Protein AF-A0A6N3BI86-F1 (afdb_monomer_lite)

Organism: NCBI:txid39777

Foldseek 3Di:
DQDPVNVQCCVQPPVDDPVQRVQKGWDKDWDPPDPVRKIKIFIGGNNHTPDIDIPVCCVVCVVVDPPDPVSVCPVPVPD

Radius of gyration: 14.92 Å; chains: 1; bounding box: 30×24×35 Å

Structure (mmCIF, N/CA/C/O backbone):
data_AF-A0A6N3BI86-F1
#
_entry.id   AF-A0A6N3BI86-F1
#
loop_
_atom_site.group_PDB
_atom_site.id
_atom_site.type_symbol
_atom_site.label_atom_id
_atom_site.label_alt_id
_atom_site.label_comp_id
_atom_site.label_asym_id
_atom_site.label_entity_id
_atom_site.label_seq_id
_atom_site.pdbx_PDB_ins_code
_atom_site.Cartn_x
_atom_site.Cartn_y
_atom_site.Cartn_z
_atom_site.occupancy
_atom_site.B_iso_or_equiv
_atom_site.auth_seq_id
_atom_site.auth_comp_id
_atom_site.auth_asym_id
_atom_site.auth_atom_id
_atom_site.pdbx_PDB_model_num
ATOM 1 N N . MET A 1 1 ? 13.110 15.006 -5.394 1.00 66.38 1 MET A N 1
ATOM 2 C CA . MET A 1 1 ? 12.275 13.794 -5.557 1.00 66.38 1 MET A CA 1
ATOM 3 C C . MET A 1 1 ? 11.590 13.489 -4.238 1.00 66.38 1 MET A C 1
ATOM 5 O O . MET A 1 1 ? 12.244 13.576 -3.206 1.00 66.38 1 MET A O 1
ATOM 9 N N . ALA A 1 2 ? 10.298 13.1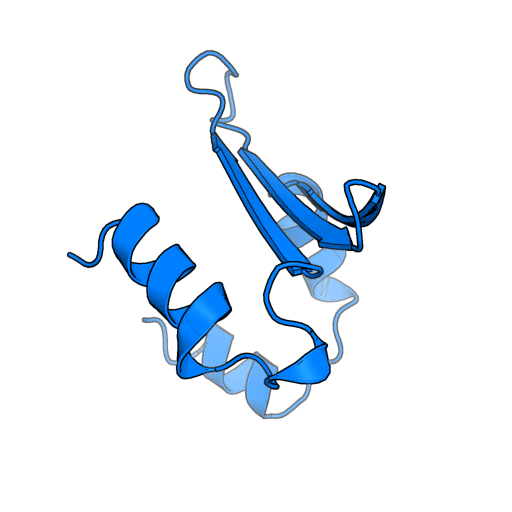65 -4.249 1.00 79.88 2 ALA A N 1
ATOM 10 C CA . ALA A 1 2 ? 9.623 12.692 -3.044 1.00 79.88 2 ALA A CA 1
ATOM 11 C C . ALA A 1 2 ? 10.121 11.277 -2.701 1.00 79.88 2 ALA A C 1
ATOM 13 O O . ALA A 1 2 ? 10.192 10.416 -3.576 1.00 79.88 2 ALA A O 1
ATOM 14 N N . THR A 1 3 ? 10.497 11.039 -1.445 1.00 90.56 3 THR A N 1
ATOM 15 C CA . THR A 1 3 ? 10.880 9.702 -0.975 1.00 90.56 3 THR A CA 1
ATOM 16 C C . THR A 1 3 ? 9.632 8.859 -0.719 1.00 90.56 3 THR A C 1
ATOM 18 O O . THR A 1 3 ? 8.576 9.389 -0.369 1.00 90.56 3 THR A O 1
ATOM 21 N N . TRP A 1 4 ? 9.747 7.532 -0.834 1.00 88.06 4 TRP A N 1
ATOM 22 C CA . TRP A 1 4 ? 8.637 6.630 -0.507 1.00 88.06 4 TRP A CA 1
ATOM 23 C C . TRP A 1 4 ? 8.134 6.828 0.928 1.00 88.06 4 TRP A C 1
ATOM 25 O O . TRP A 1 4 ? 6.929 6.857 1.154 1.00 88.06 4 TRP A O 1
ATOM 35 N N . SER A 1 5 ? 9.039 7.032 1.889 1.00 89.56 5 SER A N 1
ATOM 36 C CA . SER A 1 5 ? 8.666 7.317 3.278 1.00 89.56 5 SER A CA 1
ATOM 37 C C . SER A 1 5 ? 7.828 8.592 3.407 1.00 89.56 5 SER A C 1
ATOM 39 O O . SER A 1 5 ? 6.828 8.586 4.121 1.00 89.56 5 SER A O 1
ATOM 41 N N . GLY A 1 6 ? 8.178 9.655 2.675 1.00 93.62 6 GLY A N 1
ATOM 42 C CA . GLY A 1 6 ? 7.409 10.900 2.653 1.00 93.62 6 GLY A CA 1
ATOM 43 C C . GLY A 1 6 ? 6.032 10.733 2.008 1.00 93.62 6 GLY A C 1
ATOM 44 O O . GLY A 1 6 ? 5.034 11.186 2.561 1.00 93.62 6 GLY A O 1
ATOM 45 N N . ILE A 1 7 ? 5.956 10.029 0.875 1.00 93.12 7 ILE A N 1
ATOM 46 C CA . ILE A 1 7 ? 4.681 9.720 0.205 1.00 93.12 7 ILE A CA 1
ATOM 47 C C . ILE A 1 7 ? 3.787 8.884 1.126 1.00 93.12 7 ILE A C 1
ATOM 49 O O . ILE A 1 7 ? 2.615 9.205 1.315 1.00 93.12 7 ILE A O 1
ATOM 53 N N . ARG A 1 8 ? 4.350 7.842 1.744 1.00 93.38 8 ARG A N 1
ATOM 54 C CA . ARG A 1 8 ? 3.637 6.969 2.676 1.00 93.38 8 ARG A CA 1
ATOM 55 C C . ARG A 1 8 ? 3.088 7.743 3.871 1.00 93.38 8 ARG A C 1
ATOM 57 O O . ARG A 1 8 ? 1.935 7.533 4.229 1.00 93.38 8 ARG A O 1
ATOM 64 N N . HIS A 1 9 ? 3.870 8.657 4.448 1.00 93.31 9 HIS A N 1
ATOM 65 C CA . HIS A 1 9 ? 3.406 9.491 5.557 1.00 93.31 9 HIS A CA 1
ATOM 66 C C . HIS A 1 9 ? 2.164 10.304 5.174 1.00 93.31 9 HIS A C 1
ATOM 68 O O . HIS A 1 9 ? 1.169 10.268 5.896 1.00 93.31 9 HIS A O 1
ATOM 74 N N . LYS A 1 10 ? 2.184 10.959 4.006 1.00 94.50 10 LYS A N 1
ATOM 75 C CA . LYS A 1 10 ? 1.034 11.717 3.492 1.00 94.50 10 LYS A CA 1
ATOM 76 C C . LYS A 1 10 ? -0.192 10.839 3.265 1.00 94.50 10 LYS A C 1
ATOM 78 O O . LYS A 1 10 ? -1.289 11.195 3.686 1.00 94.50 10 LYS A O 1
ATOM 83 N N . LEU A 1 11 ? -0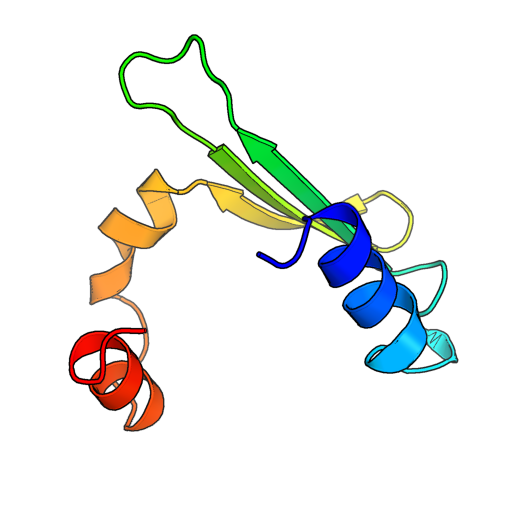.007 9.672 2.649 1.00 92.94 11 LEU A N 1
ATOM 84 C CA . LEU A 1 11 ? -1.097 8.726 2.408 1.00 92.94 11 LEU A CA 1
ATOM 85 C C . LEU A 1 11 ? -1.731 8.242 3.717 1.00 92.94 11 LEU A C 1
ATOM 87 O O . LEU A 1 11 ? -2.951 8.238 3.829 1.00 92.94 11 LEU A O 1
ATOM 91 N N . GLU A 1 12 ? -0.922 7.868 4.711 1.00 93.56 12 GLU A N 1
ATOM 92 C CA . GLU A 1 12 ? -1.408 7.304 5.979 1.00 93.56 12 GLU A CA 1
ATOM 93 C C . GLU A 1 12 ? -1.897 8.374 6.974 1.00 93.56 12 GLU A C 1
ATOM 95 O O . GLU A 1 12 ? -2.696 8.056 7.855 1.00 93.56 12 GLU A O 1
ATOM 100 N N . THR A 1 13 ? -1.464 9.633 6.831 1.00 91.56 13 THR A N 1
ATOM 101 C CA . THR A 1 13 ? -1.691 10.690 7.837 1.00 91.56 13 THR A CA 1
ATOM 102 C C . THR A 1 13 ? -2.484 11.883 7.321 1.00 91.56 13 THR A C 1
ATOM 104 O O . THR A 1 13 ? -3.266 12.440 8.077 1.00 91.56 13 THR A O 1
ATOM 107 N N . GLU A 1 14 ? -2.312 12.316 6.076 1.00 92.88 14 GLU A N 1
ATOM 108 C CA . GLU A 1 14 ? -2.976 13.525 5.563 1.00 92.88 14 GLU A CA 1
ATOM 109 C C . GLU A 1 14 ? -4.249 13.171 4.792 1.00 92.88 14 GLU A C 1
ATOM 111 O O . GLU A 1 14 ? -5.303 13.754 5.037 1.00 92.88 14 GLU A O 1
ATOM 116 N N . TYR A 1 15 ? -4.173 12.179 3.902 1.00 92.25 15 TYR A N 1
ATOM 117 C CA . TYR A 1 15 ? -5.268 11.848 2.982 1.00 92.25 15 TYR A CA 1
ATOM 118 C C . TYR A 1 15 ? -6.240 10.802 3.514 1.00 92.25 15 TYR A C 1
ATOM 120 O O . TYR A 1 15 ? -7.375 10.712 3.046 1.00 92.25 15 TYR A O 1
ATOM 128 N N . LEU A 1 16 ? -5.820 10.013 4.499 1.00 93.62 16 LEU A N 1
ATOM 129 C CA . LEU A 1 16 ? -6.680 9.000 5.080 1.00 93.62 16 LEU A CA 1
ATOM 130 C C . LEU A 1 16 ? -7.694 9.611 6.057 1.00 93.62 16 LEU A C 1
ATOM 132 O O . LEU A 1 16 ? -7.340 10.424 6.922 1.00 93.62 16 LEU A O 1
ATOM 136 N N . ALA A 1 17 ? -8.942 9.139 5.976 1.00 93.88 17 ALA A N 1
ATOM 137 C CA . ALA A 1 17 ? -9.963 9.418 6.981 1.00 93.88 17 ALA A CA 1
ATOM 138 C C . ALA A 1 17 ? -9.478 8.983 8.373 1.00 93.88 17 ALA A C 1
ATOM 140 O O . ALA A 1 17 ? -8.854 7.930 8.509 1.00 93.88 17 ALA A O 1
ATOM 141 N N . ILE A 1 18 ? -9.788 9.775 9.406 1.00 93.50 18 ILE A N 1
ATOM 142 C CA . ILE A 1 18 ? -9.299 9.562 10.781 1.00 93.50 18 ILE A CA 1
ATOM 143 C C . ILE A 1 18 ? -9.587 8.134 11.271 1.00 93.50 18 ILE A C 1
ATOM 145 O O . ILE A 1 18 ? -8.709 7.508 11.854 1.00 93.50 18 ILE A O 1
ATOM 149 N N . SER A 1 19 ? -10.768 7.591 10.962 1.00 94.06 19 SER A N 1
ATOM 150 C CA . SER A 1 19 ? -11.188 6.236 11.351 1.00 94.06 19 SER A CA 1
ATOM 151 C C . SER A 1 19 ? -10.368 5.102 10.731 1.00 94.06 19 SER A C 1
ATOM 153 O O . SER A 1 19 ? -10.416 3.980 11.222 1.00 94.06 19 SER A O 1
ATOM 155 N N . LEU A 1 20 ? -9.637 5.363 9.647 1.00 92.38 20 LEU A N 1
ATOM 156 C CA . LEU A 1 20 ? -8.842 4.361 8.937 1.00 92.38 20 LEU A CA 1
ATOM 157 C C . LEU A 1 20 ? -7.342 4.467 9.258 1.00 92.38 20 LEU A C 1
ATOM 159 O O . LEU A 1 20 ? -6.574 3.566 8.904 1.00 92.38 20 LEU A O 1
ATOM 163 N N . ARG A 1 21 ? -6.904 5.551 9.915 1.00 93.44 21 ARG A N 1
ATOM 164 C CA . ARG A 1 21 ? -5.495 5.757 10.281 1.00 93.44 21 ARG A CA 1
ATOM 165 C C . ARG A 1 21 ? -5.066 4.702 11.294 1.00 93.44 21 ARG A C 1
ATOM 167 O O . ARG A 1 21 ? -5.823 4.346 12.187 1.00 93.44 21 ARG A O 1
ATOM 174 N N . GLY A 1 22 ? -3.864 4.158 11.124 1.00 91.75 22 GLY A N 1
ATOM 175 C CA . GLY A 1 22 ? -3.374 3.025 11.921 1.00 91.75 22 GLY A CA 1
ATOM 176 C C . GLY A 1 22 ? -3.948 1.662 11.511 1.00 91.75 22 GLY A C 1
ATOM 177 O O . GLY A 1 22 ? -3.325 0.641 11.793 1.00 91.75 22 GLY A O 1
ATOM 178 N N . HIS A 1 23 ? -5.069 1.631 10.783 1.00 94.31 23 HIS A N 1
ATOM 179 C CA . HIS A 1 23 ? -5.650 0.402 10.244 1.00 94.31 23 HIS A CA 1
ATOM 180 C C . HIS A 1 23 ? -5.174 0.112 8.821 1.00 94.31 23 HIS A C 1
ATOM 182 O O . HIS A 1 23 ? -4.858 -1.037 8.508 1.00 94.31 23 HIS A O 1
ATOM 188 N N . ILE A 1 24 ? -5.112 1.136 7.962 1.00 95.75 24 ILE A N 1
ATOM 189 C CA . ILE A 1 24 ? -4.598 0.995 6.598 1.00 95.75 24 ILE A CA 1
ATOM 190 C C . ILE A 1 24 ? -3.092 1.243 6.555 1.00 95.75 24 ILE A C 1
ATOM 192 O O . ILE A 1 24 ? -2.596 2.225 7.102 1.00 95.75 24 ILE A O 1
ATOM 196 N N . GLN A 1 25 ? -2.374 0.357 5.866 1.00 94.44 25 GLN A N 1
ATOM 197 C CA . GLN A 1 25 ? -0.941 0.476 5.618 1.00 94.44 25 GLN A CA 1
ATOM 198 C C . GLN A 1 25 ? -0.636 0.295 4.135 1.00 94.44 25 GLN A C 1
ATOM 200 O O . GLN A 1 25 ? -1.153 -0.627 3.493 1.00 94.44 25 GLN A O 1
ATOM 205 N N . TYR A 1 26 ? 0.262 1.128 3.615 1.00 94.06 26 TYR A N 1
ATOM 206 C CA . TYR A 1 26 ? 0.760 1.010 2.248 1.00 94.06 26 TYR A CA 1
ATOM 207 C C . TYR A 1 26 ? 2.117 0.312 2.236 1.00 94.06 26 TYR A C 1
ATOM 209 O O . TYR A 1 26 ? 3.056 0.697 2.938 1.00 94.06 26 TYR A O 1
ATOM 217 N N . PHE A 1 27 ? 2.231 -0.722 1.411 1.00 90.75 27 PHE A N 1
ATOM 218 C CA . PHE A 1 27 ? 3.440 -1.516 1.271 1.00 90.75 27 PHE A CA 1
ATOM 219 C C . PHE A 1 27 ? 3.887 -1.533 -0.185 1.00 90.75 27 PHE A C 1
ATOM 221 O O . PHE A 1 27 ? 3.126 -1.932 -1.063 1.00 90.75 27 PHE A O 1
ATOM 228 N N . VAL A 1 28 ? 5.136 -1.143 -0.427 1.00 89.81 28 VAL A N 1
ATOM 229 C CA . VAL A 1 28 ? 5.786 -1.242 -1.734 1.00 89.81 28 VAL A CA 1
ATOM 230 C C . VAL A 1 28 ? 7.182 -1.808 -1.522 1.00 89.81 28 VAL A C 1
ATOM 232 O O . VAL A 1 28 ? 7.897 -1.388 -0.611 1.00 89.81 28 VAL A O 1
ATOM 235 N N . THR A 1 29 ? 7.565 -2.779 -2.342 1.00 87.25 29 THR A N 1
ATOM 236 C CA . THR A 1 29 ? 8.914 -3.343 -2.354 1.00 87.25 29 THR A CA 1
ATOM 237 C C . THR A 1 29 ? 9.351 -3.611 -3.785 1.00 87.25 29 THR A C 1
ATOM 239 O O . THR A 1 29 ? 8.546 -4.022 -4.620 1.00 87.25 29 THR A O 1
ATOM 242 N N . THR A 1 30 ? 10.623 -3.363 -4.063 1.00 82.94 30 THR A N 1
ATOM 243 C CA . THR A 1 30 ? 11.277 -3.648 -5.338 1.00 82.94 30 THR A CA 1
ATOM 244 C C . THR A 1 30 ? 12.389 -4.657 -5.105 1.00 82.94 30 THR A C 1
ATOM 246 O O . THR A 1 30 ? 13.238 -4.481 -4.228 1.00 82.94 30 THR A O 1
ATOM 249 N N . TYR A 1 31 ? 12.383 -5.733 -5.882 1.00 81.06 31 TYR A N 1
ATOM 250 C CA . TYR A 1 31 ? 13.381 -6.787 -5.806 1.00 81.06 31 TYR A CA 1
ATOM 251 C C . TYR A 1 31 ? 14.488 -6.487 -6.814 1.00 81.06 31 TYR A C 1
ATOM 253 O O . TYR A 1 31 ? 14.363 -6.747 -8.006 1.00 81.06 31 TYR A O 1
ATOM 261 N N . SER A 1 32 ? 15.604 -5.944 -6.332 1.00 71.62 32 SER A N 1
ATOM 262 C CA . SER A 1 32 ? 16.736 -5.560 -7.187 1.00 71.62 32 SER A CA 1
ATOM 263 C C . SER A 1 32 ? 17.471 -6.741 -7.827 1.00 71.62 32 SER A C 1
ATOM 265 O O . SER A 1 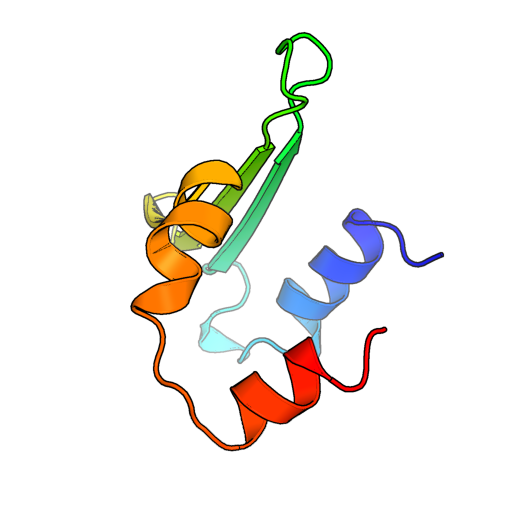32 ? 18.205 -6.540 -8.786 1.00 71.62 32 SER A O 1
ATOM 267 N N . LYS A 1 33 ? 17.281 -7.960 -7.306 1.00 74.56 33 LYS A N 1
ATOM 268 C CA . LYS A 1 33 ? 17.934 -9.191 -7.784 1.00 74.56 33 LYS A CA 1
ATOM 269 C C . LYS A 1 33 ? 17.097 -10.002 -8.780 1.00 74.56 33 LYS A C 1
ATOM 271 O O . LYS A 1 33 ? 17.556 -11.051 -9.218 1.00 74.56 33 LYS A O 1
ATOM 276 N N . SER A 1 34 ? 15.878 -9.562 -9.097 1.00 66.12 34 SER A N 1
ATOM 277 C CA . SER A 1 34 ? 15.083 -10.193 -10.153 1.00 66.12 34 SER A CA 1
ATOM 278 C C . SER A 1 34 ? 15.553 -9.674 -11.520 1.00 66.12 34 SER A C 1
ATOM 280 O O . SER A 1 34 ? 15.755 -8.461 -11.623 1.00 66.12 34 SER A O 1
ATOM 282 N N . PRO A 1 35 ? 15.714 -10.531 -12.549 1.00 66.06 35 PRO A N 1
ATOM 283 C CA . PRO A 1 35 ? 16.124 -10.119 -13.898 1.00 66.06 35 PRO A CA 1
ATOM 284 C C . PRO A 1 35 ? 15.269 -8.989 -14.485 1.00 66.06 35 PRO A C 1
ATOM 286 O O . PRO A 1 35 ? 15.791 -8.124 -15.178 1.00 66.06 35 PRO A O 1
ATOM 289 N N . ASP A 1 36 ? 13.983 -8.959 -14.130 1.00 68.19 36 ASP A N 1
ATOM 290 C CA . ASP A 1 36 ? 13.009 -7.989 -14.641 1.00 68.19 36 ASP A CA 1
ATOM 291 C C . ASP A 1 36 ? 12.759 -6.808 -13.682 1.00 68.19 36 ASP A C 1
ATOM 293 O O . ASP A 1 36 ? 11.799 -6.057 -13.852 1.00 68.19 36 ASP A O 1
ATOM 297 N N . HIS A 1 37 ? 13.584 -6.646 -12.636 1.00 64.44 37 HIS A N 1
ATOM 298 C CA . HIS A 1 37 ? 13.416 -5.616 -11.598 1.00 64.44 37 HIS A CA 1
ATOM 299 C C . HIS A 1 37 ? 11.986 -5.547 -11.035 1.00 64.44 37 HIS A C 1
ATOM 301 O O . HIS A 1 37 ? 11.406 -4.475 -10.836 1.00 64.44 37 HIS A O 1
ATOM 307 N N . GLU A 1 38 ? 11.401 -6.715 -10.778 1.00 75.50 38 GLU A N 1
ATOM 308 C CA . GLU A 1 38 ? 10.015 -6.800 -10.341 1.00 75.50 38 GLU A CA 1
ATOM 309 C C . GLU A 1 38 ? 9.784 -6.137 -8.980 1.00 75.50 38 GLU A C 1
ATOM 311 O O . GLU A 1 38 ? 10.614 -6.175 -8.066 1.00 75.50 38 GLU A O 1
ATOM 316 N N . GLY A 1 39 ? 8.594 -5.569 -8.818 1.00 83.00 39 GLY A N 1
ATOM 317 C CA . GLY A 1 39 ? 8.138 -5.037 -7.548 1.00 83.00 39 GLY A CA 1
ATOM 318 C C . GLY A 1 39 ? 6.700 -5.412 -7.241 1.00 83.00 39 GLY A C 1
ATOM 319 O O . GLY A 1 39 ? 5.926 -5.867 -8.092 1.00 83.00 39 GLY A O 1
ATOM 320 N N . ARG A 1 40 ? 6.366 -5.241 -5.967 1.00 87.12 40 ARG A N 1
ATOM 321 C CA . ARG A 1 40 ? 5.092 -5.611 -5.368 1.00 87.12 40 ARG A CA 1
ATOM 322 C C . ARG A 1 40 ? 4.539 -4.427 -4.597 1.00 87.12 40 ARG A C 1
ATOM 324 O O . ARG A 1 40 ? 5.246 -3.836 -3.782 1.00 87.12 40 ARG A O 1
ATOM 331 N N . ALA A 1 41 ? 3.262 -4.143 -4.817 1.00 90.44 41 ALA A N 1
ATOM 332 C CA . ALA A 1 41 ? 2.510 -3.124 -4.104 1.00 90.44 41 ALA A CA 1
ATOM 333 C C . ALA A 1 41 ? 1.277 -3.755 -3.446 1.00 90.44 41 ALA A C 1
ATOM 335 O O . ALA A 1 41 ? 0.590 -4.585 -4.044 1.00 90.44 41 ALA A O 1
ATOM 336 N N . ALA A 1 42 ? 0.996 -3.381 -2.203 1.00 92.25 42 ALA A N 1
ATOM 337 C CA . ALA A 1 42 ? -0.166 -3.860 -1.472 1.00 92.25 42 ALA A CA 1
ATOM 338 C C . ALA A 1 42 ? -0.726 -2.793 -0.527 1.00 92.25 42 ALA A C 1
ATOM 340 O O . ALA A 1 42 ? 0.017 -2.003 0.057 1.00 92.25 42 ALA A O 1
ATOM 341 N N . ILE A 1 43 ? -2.044 -2.834 -0.340 1.00 93.88 43 ILE A N 1
ATOM 342 C CA . ILE A 1 43 ? -2.769 -2.099 0.697 1.00 93.88 43 ILE A CA 1
ATOM 343 C C . ILE A 1 43 ? -3.229 -3.122 1.728 1.00 93.88 43 ILE A C 1
ATOM 345 O O . ILE A 1 43 ? -3.842 -4.141 1.386 1.00 93.88 43 ILE A O 1
ATOM 349 N N . ARG A 1 44 ? -2.908 -2.867 2.995 1.00 95.06 44 ARG A N 1
ATOM 350 C CA . ARG A 1 44 ? -3.233 -3.754 4.114 1.00 95.06 44 ARG A CA 1
ATOM 351 C C . ARG A 1 44 ? -4.234 -3.093 5.034 1.00 95.06 44 ARG A C 1
ATOM 353 O O . ARG A 1 44 ? -4.077 -1.916 5.316 1.00 95.06 44 ARG A O 1
ATOM 360 N N . TYR A 1 45 ? -5.198 -3.858 5.527 1.00 95.19 45 TYR A N 1
ATOM 361 C CA . TYR A 1 45 ? -6.105 -3.463 6.598 1.00 95.19 45 TYR A CA 1
ATOM 362 C C . TYR A 1 45 ? -5.862 -4.372 7.803 1.00 95.19 45 TYR A C 1
ATOM 364 O O . TYR A 1 45 ? -5.987 -5.592 7.685 1.00 95.19 45 TYR A O 1
ATOM 372 N N . ASN A 1 46 ? -5.465 -3.801 8.943 1.00 94.44 46 ASN A N 1
ATOM 373 C CA . ASN A 1 46 ? -5.115 -4.541 10.163 1.00 94.44 46 ASN A CA 1
ATOM 374 C C . ASN A 1 46 ? -4.123 -5.688 9.899 1.00 94.44 46 ASN A C 1
ATOM 376 O O . ASN A 1 46 ? -4.300 -6.813 10.357 1.00 94.44 46 ASN A O 1
ATOM 380 N N . GLY A 1 47 ? -3.101 -5.414 9.082 1.00 92.06 47 GLY A N 1
ATOM 381 C CA . GLY A 1 47 ? -2.075 -6.388 8.698 1.00 92.06 47 GLY A CA 1
ATOM 382 C C . GLY A 1 47 ? -2.479 -7.374 7.593 1.00 92.06 47 GLY A C 1
ATOM 383 O O . GLY A 1 47 ? -1.599 -7.995 6.999 1.00 92.06 47 GLY A O 1
ATOM 384 N N . LYS A 1 48 ? -3.767 -7.484 7.239 1.00 94.75 48 LYS A N 1
ATOM 385 C CA . LYS A 1 48 ? -4.243 -8.344 6.145 1.00 94.75 48 LYS A CA 1
ATOM 386 C C . LYS A 1 48 ? -4.193 -7.607 4.808 1.00 94.75 48 LYS A C 1
ATOM 388 O O . LYS A 1 48 ? -4.750 -6.522 4.679 1.00 94.75 48 LYS A O 1
ATOM 393 N N . GLU A 1 49 ? -3.555 -8.193 3.795 1.00 92.88 49 GLU A N 1
ATOM 394 C CA . GLU A 1 49 ? -3.531 -7.624 2.438 1.00 92.88 49 GLU A CA 1
ATOM 395 C C . GLU A 1 49 ? -4.937 -7.686 1.818 1.00 92.88 49 GLU A C 1
ATOM 397 O O . GLU A 1 49 ? -5.470 -8.774 1.595 1.00 92.88 49 GLU A O 1
ATOM 402 N N . ILE A 1 50 ? -5.538 -6.519 1.563 1.00 93.31 50 ILE A N 1
ATOM 403 C CA . ILE A 1 50 ? -6.876 -6.392 0.958 1.00 93.31 50 ILE A CA 1
ATOM 404 C C . ILE A 1 50 ? -6.797 -6.134 -0.546 1.00 93.31 50 ILE A C 1
ATOM 406 O O . ILE A 1 50 ? -7.626 -6.621 -1.306 1.00 93.31 50 ILE A O 1
ATOM 410 N N . ILE A 1 51 ? -5.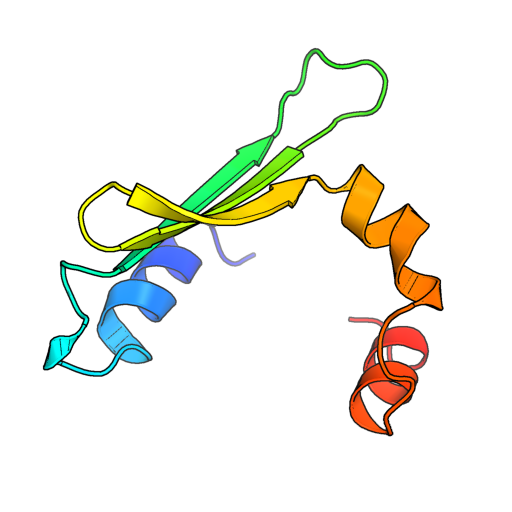765 -5.410 -0.980 1.00 90.25 51 ILE A N 1
ATOM 411 C CA . ILE A 1 51 ? -5.461 -5.149 -2.384 1.00 90.25 51 ILE A CA 1
ATOM 412 C C . ILE A 1 51 ? -3.987 -5.481 -2.570 1.00 90.25 51 ILE A C 1
ATOM 414 O O . ILE A 1 51 ? -3.144 -5.027 -1.796 1.00 90.25 51 ILE A O 1
ATOM 418 N N . LYS A 1 52 ? -3.674 -6.286 -3.583 1.00 88.94 52 LYS A N 1
ATOM 419 C CA . LYS A 1 52 ? -2.308 -6.700 -3.904 1.00 88.94 52 LYS A CA 1
ATOM 420 C C . LYS A 1 52 ? -2.097 -6.678 -5.409 1.00 88.94 52 LYS A C 1
ATOM 422 O O . LYS A 1 52 ? -2.962 -7.110 -6.166 1.00 88.94 52 LYS A O 1
ATOM 427 N N . GLY A 1 53 ? -0.931 -6.208 -5.817 1.00 84.94 53 GLY A N 1
ATOM 428 C CA . GLY A 1 53 ? -0.498 -6.175 -7.201 1.00 84.94 53 GLY A CA 1
ATOM 429 C C . GLY A 1 53 ? 1.007 -6.386 -7.304 1.00 84.94 53 GLY A C 1
ATOM 430 O O . GLY A 1 53 ? 1.769 -6.100 -6.378 1.00 84.94 53 GLY A O 1
ATOM 431 N N . ASN A 1 54 ? 1.433 -6.901 -8.448 1.00 83.88 54 ASN A N 1
ATOM 432 C CA . ASN A 1 54 ? 2.814 -6.831 -8.902 1.00 83.88 54 ASN A CA 1
ATOM 433 C C . ASN A 1 54 ? 2.859 -5.992 -10.182 1.00 83.88 54 ASN A C 1
ATOM 435 O O . ASN A 1 54 ? 1.845 -5.838 -10.869 1.00 83.88 54 ASN A O 1
ATOM 439 N N . TYR A 1 55 ? 4.031 -5.451 -10.496 1.00 75.25 55 TYR A N 1
ATOM 440 C CA . TYR A 1 55 ? 4.185 -4.559 -11.646 1.00 75.25 55 TYR A CA 1
ATOM 441 C C . TYR A 1 55 ? 3.820 -5.257 -12.959 1.00 75.25 55 TYR A C 1
ATOM 443 O O . TYR A 1 55 ? 3.119 -4.678 -13.784 1.00 75.25 55 TYR A O 1
ATOM 451 N N . TRP A 1 56 ? 4.172 -6.537 -13.102 1.00 72.44 56 TRP A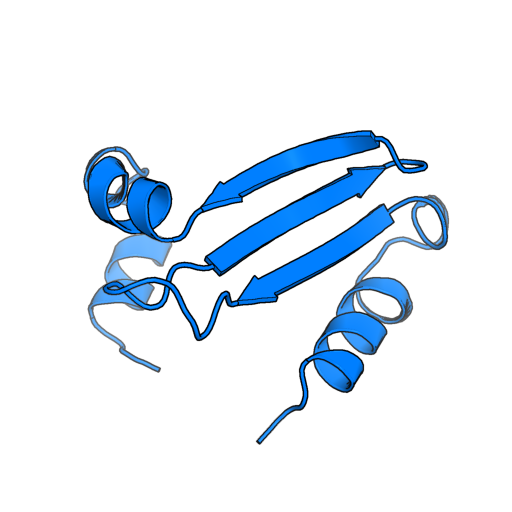 N 1
ATOM 452 C CA . TRP A 1 56 ? 3.833 -7.324 -14.286 1.00 72.44 56 TRP A CA 1
ATOM 453 C C . TRP A 1 56 ? 2.321 -7.438 -14.528 1.00 72.44 56 TRP A C 1
ATOM 455 O O . TRP A 1 56 ? 1.864 -7.157 -15.634 1.00 72.44 56 TRP A O 1
ATOM 465 N N . ASN A 1 57 ? 1.510 -7.764 -13.508 1.00 71.69 57 ASN A N 1
ATOM 466 C CA . ASN A 1 57 ? 0.054 -7.819 -13.702 1.00 71.69 57 ASN A CA 1
ATOM 467 C C . ASN A 1 57 ? -0.519 -6.455 -14.067 1.00 71.69 57 ASN A C 1
ATOM 469 O O . ASN A 1 57 ? -1.507 -6.406 -14.793 1.00 71.69 57 ASN A O 1
ATOM 473 N N . GLN A 1 58 ? 0.066 -5.367 -13.566 1.00 70.56 58 GLN A N 1
ATOM 474 C CA . GLN A 1 58 ? -0.400 -4.033 -13.911 1.00 70.56 58 GLN A CA 1
ATOM 475 C C . GLN A 1 58 ? -0.181 -3.731 -15.396 1.00 70.56 58 GLN A C 1
ATOM 477 O O . GLN A 1 58 ? -1.108 -3.251 -16.038 1.00 70.56 58 GLN A O 1
ATOM 482 N N . TYR A 1 59 ? 0.982 -4.075 -15.955 1.00 68.25 59 TYR A N 1
ATOM 483 C CA . TYR A 1 59 ? 1.247 -3.909 -17.388 1.00 68.25 59 TYR A CA 1
ATOM 484 C C . TYR A 1 59 ? 0.416 -4.862 -18.248 1.00 68.25 59 TYR A C 1
ATOM 486 O O . TYR A 1 59 ? -0.240 -4.436 -19.196 1.00 68.25 59 TYR A O 1
ATOM 494 N N . VAL A 1 60 ? 0.383 -6.148 -17.898 1.00 71.31 60 VAL A N 1
ATOM 495 C CA . VAL A 1 60 ? -0.291 -7.159 -18.721 1.00 71.31 60 VAL A CA 1
ATOM 496 C C . VAL A 1 60 ? -1.802 -6.997 -18.693 1.00 71.31 60 VAL A C 1
ATOM 498 O O . VAL A 1 60 ? -2.441 -7.187 -19.720 1.00 71.31 60 VAL A O 1
ATOM 501 N N . LYS A 1 61 ? -2.392 -6.597 -17.563 1.00 71.00 61 LYS A N 1
ATOM 502 C CA . LYS A 1 61 ? -3.841 -6.370 -17.445 1.00 71.00 61 LYS A CA 1
ATOM 503 C C . LYS A 1 61 ? -4.247 -4.925 -17.710 1.00 71.00 61 LYS A C 1
ATOM 505 O O . LYS A 1 61 ? -5.428 -4.621 -17.584 1.00 71.00 61 LYS A O 1
ATOM 510 N N . ALA A 1 62 ? -3.321 -4.053 -18.117 1.00 70.12 62 ALA A N 1
ATOM 511 C CA . ALA A 1 62 ? -3.631 -2.656 -18.416 1.00 70.12 62 ALA A CA 1
ATOM 512 C C . ALA A 1 62 ? -4.745 -2.523 -19.464 1.00 70.12 62 ALA A C 1
ATOM 514 O O . ALA A 1 62 ? -5.616 -1.672 -19.333 1.00 70.12 62 ALA A O 1
ATOM 515 N N . HIS A 1 63 ? -4.762 -3.416 -20.458 1.00 71.12 63 HIS A N 1
ATOM 516 C CA . HIS A 1 63 ? -5.791 -3.457 -21.500 1.00 71.12 63 HIS A CA 1
ATOM 517 C C . HIS A 1 63 ? -7.196 -3.828 -20.988 1.00 71.12 63 HIS A C 1
ATOM 519 O O . HIS A 1 63 ? -8.166 -3.655 -21.720 1.00 71.12 63 HIS A O 1
ATOM 525 N N . LEU A 1 64 ? -7.303 -4.356 -19.763 1.00 74.44 64 LEU A N 1
ATOM 526 C CA . LEU A 1 64 ? -8.563 -4.708 -19.103 1.00 74.44 64 LEU A CA 1
ATOM 527 C C . LEU A 1 64 ? -9.087 -3.585 -18.204 1.00 74.44 64 LEU A C 1
ATOM 529 O O . LEU A 1 64 ? -10.195 -3.698 -17.680 1.00 74.44 64 LEU A O 1
ATOM 533 N N . PHE A 1 65 ? -8.299 -2.533 -17.965 1.00 71.12 65 PHE A N 1
ATOM 534 C CA . PHE A 1 65 ? -8.773 -1.404 -17.178 1.00 71.12 65 PHE A CA 1
ATOM 535 C C . PHE A 1 65 ? -9.814 -0.601 -17.966 1.00 71.12 65 PHE A C 1
ATOM 537 O O . PHE A 1 65 ? -9.736 -0.534 -19.196 1.00 71.12 65 PHE A O 1
ATOM 544 N N . PRO A 1 66 ? -10.801 0.000 -17.278 1.00 78.25 66 PRO A N 1
ATOM 545 C CA . PRO A 1 66 ? -11.727 0.920 -17.918 1.00 78.25 66 PRO A CA 1
ATOM 546 C C . PRO A 1 66 ? -10.941 2.007 -18.653 1.00 78.25 66 PRO A C 1
ATOM 548 O O . PRO A 1 66 ? -10.077 2.651 -18.062 1.00 78.25 66 PRO A O 1
ATOM 551 N N . LYS A 1 67 ? -11.229 2.190 -19.943 1.00 72.44 67 LYS A N 1
ATOM 552 C CA . LYS A 1 67 ? -10.690 3.296 -20.742 1.00 72.44 67 LYS A CA 1
ATOM 553 C C . LYS A 1 67 ? -11.558 4.529 -20.530 1.00 72.44 67 LYS A C 1
ATOM 555 O O . LYS A 1 67 ? -12.309 4.930 -21.413 1.00 72.44 67 LYS A O 1
ATOM 560 N N . ASP A 1 68 ? -11.561 5.033 -19.305 1.00 76.31 68 ASP A N 1
ATOM 561 C CA . ASP A 1 68 ? -12.232 6.284 -18.976 1.00 76.31 68 ASP A CA 1
ATOM 562 C C . ASP A 1 68 ? -11.346 7.483 -19.348 1.00 76.31 68 ASP A C 1
ATOM 564 O O . ASP A 1 68 ? -10.142 7.335 -19.566 1.00 76.31 68 ASP A O 1
ATOM 568 N N . ASP A 1 69 ? -11.915 8.690 -19.383 1.00 73.38 69 ASP A N 1
ATOM 569 C CA . ASP A 1 69 ? -11.174 9.916 -19.728 1.00 73.38 69 ASP A CA 1
ATOM 570 C C . ASP A 1 69 ? -9.921 10.111 -18.849 1.00 73.38 69 ASP A C 1
ATOM 572 O O . ASP A 1 69 ? -8.898 10.648 -19.282 1.00 73.38 69 ASP A O 1
ATOM 576 N N . THR A 1 70 ? -9.966 9.617 -17.606 1.00 69.12 70 THR A N 1
ATOM 577 C CA . THR A 1 70 ? -8.836 9.640 -16.670 1.00 69.12 70 THR A CA 1
ATOM 578 C C . THR A 1 70 ? -7.712 8.679 -17.067 1.00 69.12 70 THR A C 1
ATOM 580 O O . THR A 1 70 ? -6.556 8.916 -16.708 1.00 69.12 70 THR A O 1
ATOM 583 N N . TYR A 1 71 ? -8.020 7.558 -17.723 1.00 68.69 71 TYR A N 1
ATOM 584 C CA . TYR A 1 71 ? -7.026 6.618 -18.245 1.00 68.69 71 TYR A CA 1
ATOM 585 C C . TYR A 1 71 ? -6.300 7.223 -19.446 1.00 68.69 71 TYR A C 1
ATOM 587 O O . TYR A 1 71 ? -5.071 7.290 -19.439 1.00 68.69 71 TYR A O 1
ATOM 595 N N . GLU A 1 72 ? -7.053 7.740 -20.418 1.00 70.88 72 GLU A N 1
ATOM 596 C CA . GLU A 1 72 ? -6.492 8.332 -21.637 1.00 70.88 72 GLU A CA 1
ATOM 597 C C . GLU A 1 72 ? -5.577 9.516 -21.309 1.00 70.88 72 GLU A C 1
ATOM 599 O O . GLU A 1 72 ? -4.438 9.566 -21.774 1.00 70.88 72 GLU A O 1
ATOM 604 N N . ARG A 1 73 ? -5.993 10.400 -20.390 1.00 71.06 73 ARG A N 1
ATOM 605 C CA . ARG A 1 73 ? -5.125 11.473 -19.883 1.00 71.06 73 ARG A CA 1
ATOM 606 C C . ARG A 1 73 ? -3.837 10.954 -19.249 1.00 71.06 73 ARG A C 1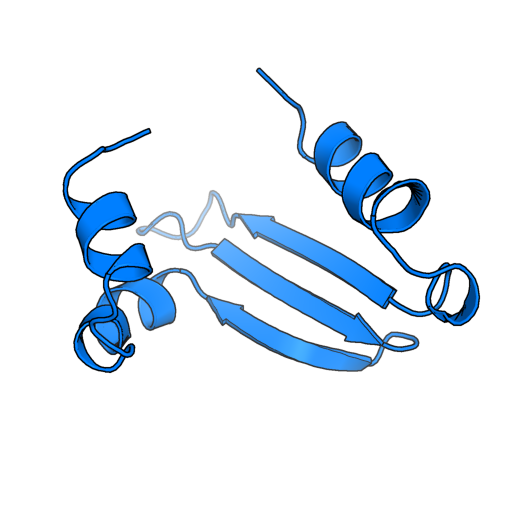
ATOM 608 O O . ARG A 1 73 ? -2.772 11.474 -19.542 1.00 71.06 73 ARG A O 1
ATOM 615 N N . ARG A 1 74 ? -3.890 9.908 -18.418 1.00 71.00 74 ARG A N 1
ATOM 616 C CA . ARG A 1 74 ? -2.683 9.350 -17.776 1.00 71.00 74 ARG A CA 1
ATOM 617 C C . ARG A 1 74 ? -1.703 8.724 -18.769 1.00 71.00 74 ARG A C 1
ATOM 619 O O . ARG A 1 74 ? -0.504 8.750 -18.508 1.00 71.00 74 ARG A O 1
ATOM 626 N N . MET A 1 75 ? -2.197 8.162 -19.870 1.00 67.50 75 MET A N 1
ATOM 627 C CA . MET A 1 75 ? -1.358 7.531 -20.894 1.00 67.50 75 MET A CA 1
ATOM 628 C C . MET A 1 75 ? -0.807 8.543 -21.909 1.00 67.50 75 MET A C 1
ATOM 630 O O . MET A 1 75 ? 0.305 8.358 -22.397 1.00 67.50 75 MET A O 1
ATOM 634 N N . HIS A 1 76 ? -1.552 9.615 -22.203 1.00 67.69 76 HIS A N 1
ATOM 635 C CA . HIS A 1 76 ? -1.164 10.639 -23.178 1.00 67.69 76 HIS A CA 1
ATOM 636 C C . HIS A 1 76 ? -0.434 11.848 -22.576 1.00 67.69 76 HIS A C 1
ATOM 638 O O . HIS A 1 76 ? 0.429 12.415 -23.240 1.00 67.69 76 HIS A O 1
ATOM 644 N N . GLU A 1 77 ? -0.741 12.242 -21.337 1.00 67.06 77 GLU A N 1
ATOM 645 C CA . GLU A 1 77 ? -0.172 13.434 -20.683 1.00 67.06 77 GLU A CA 1
ATOM 646 C C . GLU A 1 77 ? 1.075 13.129 -19.837 1.00 67.06 77 GLU A C 1
ATOM 648 O O . GLU A 1 77 ? 1.409 13.951 -18.997 1.00 67.06 77 GLU A O 1
ATOM 653 N N . GLY A 1 78 ? 1.718 11.965 -20.029 1.00 48.41 78 GLY A N 1
ATOM 654 C CA . GLY A 1 78 ? 2.929 11.474 -19.342 1.00 48.41 78 GLY A CA 1
ATOM 655 C C . GLY A 1 78 ? 3.582 12.406 -18.305 1.00 48.41 78 GLY A C 1
ATOM 656 O O . GLY A 1 78 ? 4.057 13.478 -18.664 1.00 48.41 78 GLY A O 1
ATOM 657 N N . LEU A 1 79 ? 3.623 11.942 -17.044 1.00 42.50 79 LEU A N 1
ATOM 658 C CA . LEU A 1 79 ? 4.280 12.569 -15.876 1.00 42.50 79 LEU A CA 1
ATOM 659 C C . LEU A 1 79 ? 5.545 13.387 -16.185 1.00 42.50 79 LEU A C 1
ATOM 661 O O . LEU A 1 79 ? 6.461 12.822 -16.827 1.00 42.50 79 LEU A O 1
#

Sequence (79 aa):
MATWSGIRHKLETEYLAISLRGHIQYFVTTYSKSPDHEGRAAIRYNGKEIIKGNYWNQYVKAHLFPKDDTYERRMHEGL

pLDDT: mean 82.01, std 12.08, range [42.5, 95.75]

InterPro domains:
  IPR057955 SF0329-like [PF25753] (3-61)

Secondary structure (DSSP, 8-state):
---HHHHHHHHHHTSS-GGGTTTEEEEEEE-TTSTT--EEEEEEETTEEEEEEEHHHHHHTGGGS---HHHHHHHHS--